Protein AF-A0A2I0NDR6-F1 (afdb_monomer)

Foldseek 3Di:
DWDDDDLFWTKDFADPVVLVVDDQQDKDAQDWDDDPPDIFTFIWHFHDDDDRMTITTGPGGDPVRSVVRVVSVVVVVVVVVVVVDD

Sequence (86 aa):
KVTDISMGGVAGAFTASDMETLAEGQTLSNAQINLSSKNILADLSLVKKGGNIAAFSFTKIRETFKDSLAEYIYNKTQKINEVKTP

Radius of gyration: 13.93 Å; Cα contacts (8 Å, |Δi|>4): 134; chains: 1; bounding box: 40×30×33 Å

Solvent-accessible surface area (backbone atoms only — not comparable to full-atom values): 4951 Å² total; per-residue (Å²): 85,78,74,47,76,58,99,61,28,42,27,29,43,52,54,74,72,57,56,70,72,59,50,85,72,39,70,43,73,71,38,76,47,76,52,99,91,47,76,39,60,26,25,32,31,35,73,49,72,56,95,51,39,39,34,29,33,59,77,42,66,52,68,76,46,50,56,54,47,51,53,49,52,51,54,55,53,50,55,55,51,64,73,66,60,130

Secondary structure (DSSP, 8-state):
-EEEE-SSEEEEE--HHHHHH--TT-EEEEEEEEETTEEEEEEEEEEEEETTEEEE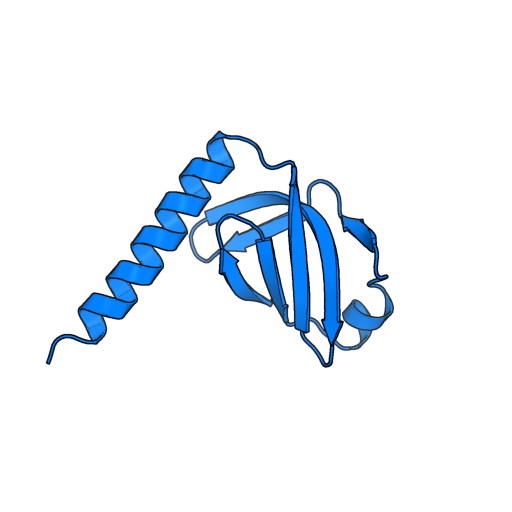EEEEE-HHHHHHHHHHHHHHHHHHHHTT--

pLDDT: mean 89.72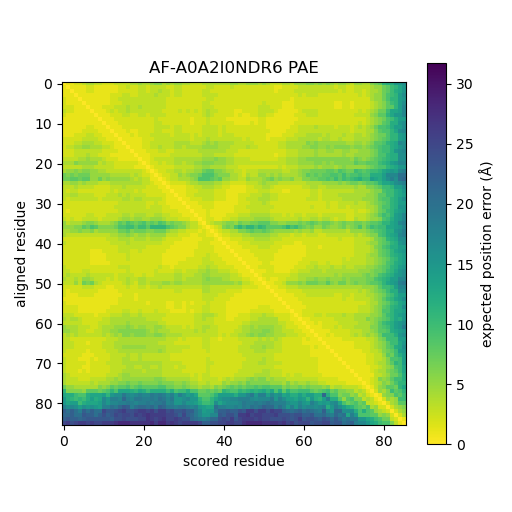, std 10.92, range [43.28, 97.25]

Mean predicted aligned error: 4.93 Å

Nearest PDB structures (foldseek):
  5y4r-assembly1_D  TM=8.258E-01  e=4.343E-03  Pseudomonas aeruginosa PAO1
  9fnn-assembly1_A  TM=7.215E-01  e=2.846E-02  Escherichia coli
  4i86-assembly2_B  TM=6.043E-01  e=2.359E-02  Komagataeibacter xylinus
  1ywu-assembly1_A  TM=6.864E-01  e=7.286E-02  Pseudomonas aeruginosa PAO1
  4xd7-assembly1_D  TM=6.036E-01  e=7.883E-01  Bacillus sp. PS3

Structure (mmCIF, N/CA/C/O backbone):
data_AF-A0A2I0NDR6-F1
#
_entry.id   AF-A0A2I0NDR6-F1
#
loop_
_atom_site.group_PDB
_atom_site.id
_atom_site.type_symbol
_atom_site.label_atom_id
_atom_site.label_alt_id
_atom_site.label_comp_id
_atom_site.label_asym_id
_atom_site.label_entity_id
_atom_site.label_seq_id
_atom_site.pdbx_PDB_ins_code
_atom_site.Cartn_x
_atom_site.Cartn_y
_atom_site.Cartn_z
_atom_site.occupancy
_atom_site.B_iso_or_equiv
_atom_site.auth_seq_id
_atom_site.auth_comp_id
_atom_site.auth_asym_id
_atom_site.auth_atom_id
_atom_site.pdbx_PDB_model_num
ATOM 1 N N . LYS A 1 1 ? 4.572 2.062 8.351 1.00 91.12 1 LYS A N 1
A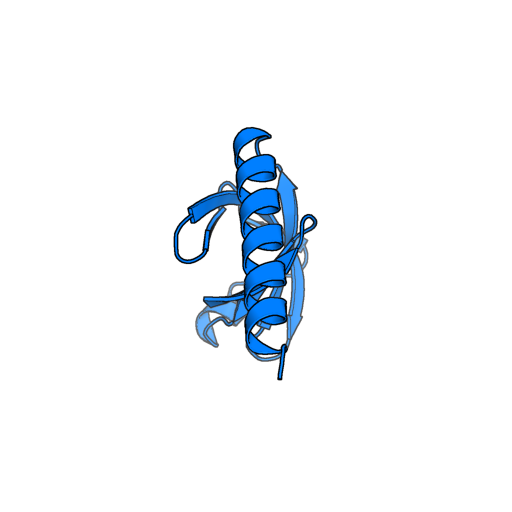TOM 2 C CA . LYS A 1 1 ? 5.742 1.258 7.889 1.00 91.12 1 LYS A CA 1
ATOM 3 C C . LYS A 1 1 ? 5.242 -0.019 7.222 1.00 91.12 1 LYS A C 1
ATOM 5 O O . LYS A 1 1 ? 4.479 -0.716 7.866 1.00 91.12 1 LYS A O 1
ATOM 10 N N . VAL A 1 2 ? 5.651 -0.347 5.993 1.00 94.69 2 VAL A N 1
ATOM 11 C CA . VAL A 1 2 ? 5.246 -1.613 5.342 1.00 94.69 2 VAL A CA 1
ATOM 12 C C . VAL A 1 2 ? 5.875 -2.805 6.072 1.00 94.69 2 VAL A C 1
ATOM 14 O O . VAL A 1 2 ? 7.083 -2.802 6.319 1.00 94.69 2 VAL A O 1
ATOM 17 N N . THR A 1 3 ? 5.062 -3.794 6.438 1.00 94.50 3 THR A N 1
ATOM 18 C CA . THR A 1 3 ? 5.499 -5.031 7.108 1.00 94.50 3 THR A CA 1
ATOM 19 C C . THR A 1 3 ? 5.459 -6.223 6.169 1.00 94.50 3 THR A C 1
ATOM 21 O O . THR A 1 3 ? 6.371 -7.044 6.204 1.00 94.50 3 THR A O 1
ATOM 24 N N . ASP A 1 4 ? 4.458 -6.279 5.294 1.00 93.69 4 ASP A N 1
ATOM 25 C CA . ASP A 1 4 ? 4.334 -7.305 4.267 1.00 93.69 4 ASP A CA 1
ATOM 26 C C . ASP A 1 4 ? 3.673 -6.741 3.006 1.00 93.69 4 ASP A C 1
ATOM 28 O O . ASP A 1 4 ? 2.945 -5.746 3.070 1.00 93.69 4 ASP A O 1
ATOM 32 N N . ILE A 1 5 ? 3.960 -7.340 1.851 1.00 95.12 5 ILE A N 1
ATOM 33 C CA . ILE A 1 5 ? 3.380 -6.917 0.578 1.00 95.12 5 ILE A CA 1
ATOM 34 C C . ILE A 1 5 ? 3.301 -8.077 -0.411 1.00 95.12 5 ILE A C 1
ATOM 36 O O . ILE A 1 5 ? 4.228 -8.875 -0.538 1.00 95.12 5 ILE A O 1
ATOM 40 N N . SER A 1 6 ? 2.199 -8.120 -1.153 1.00 95.25 6 SER A N 1
ATOM 41 C CA . SER A 1 6 ? 1.936 -9.083 -2.219 1.00 95.25 6 SER A CA 1
ATOM 42 C C . SER A 1 6 ? 1.380 -8.368 -3.450 1.00 95.25 6 SER A C 1
ATOM 44 O O . SER A 1 6 ? 1.164 -7.160 -3.428 1.00 95.25 6 SER A O 1
ATOM 46 N N . MET A 1 7 ? 1.085 -9.110 -4.518 1.00 95.00 7 MET A N 1
ATOM 47 C CA . MET A 1 7 ? 0.397 -8.552 -5.690 1.00 95.00 7 MET A CA 1
ATOM 48 C C . MET A 1 7 ? -1.048 -8.116 -5.401 1.00 95.00 7 MET A C 1
ATOM 50 O O . MET A 1 7 ? -1.598 -7.323 -6.160 1.00 95.00 7 MET A O 1
ATOM 54 N N . GLY A 1 8 ? -1.671 -8.630 -4.334 1.00 95.62 8 GLY A N 1
ATOM 55 C CA . GLY A 1 8 ? -3.068 -8.339 -3.988 1.00 95.62 8 GLY A CA 1
ATOM 56 C C . GLY A 1 8 ? -3.249 -7.235 -2.946 1.00 95.62 8 GLY A C 1
ATOM 57 O O . GLY A 1 8 ? -4.353 -6.713 -2.790 1.00 95.62 8 GLY A O 1
ATOM 58 N N . GLY A 1 9 ? -2.193 -6.862 -2.223 1.00 96.44 9 GLY A N 1
ATOM 59 C CA . GLY A 1 9 ? -2.319 -5.897 -1.141 1.00 96.44 9 GLY A CA 1
ATOM 60 C C . GLY A 1 9 ? -1.053 -5.699 -0.325 1.00 96.44 9 GLY A C 1
ATOM 61 O O . GLY A 1 9 ? 0.005 -6.266 -0.610 1.00 96.44 9 GLY A O 1
ATOM 62 N N . VAL A 1 10 ? -1.188 -4.890 0.719 1.00 96.88 10 VAL A N 1
ATOM 63 C CA . VAL A 1 10 ? -0.096 -4.475 1.597 1.00 96.88 10 VAL A CA 1
ATOM 64 C C . VAL A 1 10 ? -0.547 -4.499 3.052 1.00 96.88 10 VAL A C 1
ATOM 66 O O . VAL A 1 10 ? -1.663 -4.098 3.382 1.00 96.88 10 VAL A O 1
ATOM 69 N N . ALA A 1 11 ? 0.343 -4.942 3.934 1.00 96.94 11 ALA A N 1
ATOM 70 C CA . ALA A 1 11 ? 0.197 -4.783 5.370 1.00 96.94 11 ALA A CA 1
ATOM 71 C C . ALA A 1 11 ? 1.188 -3.733 5.876 1.00 96.94 11 ALA A C 1
ATOM 73 O O . ALA A 1 11 ? 2.349 -3.671 5.449 1.00 96.94 11 ALA A O 1
ATOM 74 N N . GLY A 1 12 ? 0.724 -2.899 6.798 1.00 96.25 12 GLY A N 1
ATOM 75 C CA . GLY A 1 12 ? 1.533 -1.861 7.410 1.00 96.25 12 GLY A CA 1
ATOM 76 C C . GLY A 1 12 ? 1.367 -1.818 8.918 1.00 96.25 12 GLY A C 1
ATOM 77 O O . GLY A 1 12 ? 0.287 -2.069 9.443 1.00 96.25 12 GLY A O 1
ATOM 78 N N . ALA A 1 13 ? 2.451 -1.457 9.596 1.00 96.19 13 ALA A N 1
ATOM 79 C CA . ALA A 1 13 ? 2.437 -1.018 10.978 1.00 96.19 13 ALA A CA 1
ATOM 80 C C . ALA A 1 13 ? 2.153 0.486 11.061 1.00 96.19 13 ALA A C 1
ATOM 82 O O . ALA A 1 13 ? 2.777 1.276 10.335 1.00 96.19 13 ALA A O 1
ATOM 83 N N . PHE A 1 14 ? 1.260 0.849 11.972 1.00 95.31 14 PHE A N 1
ATOM 84 C CA . PHE A 1 14 ? 0.742 2.196 12.200 1.00 95.31 14 PHE A CA 1
ATOM 85 C C . PHE A 1 14 ? 0.887 2.588 13.673 1.00 95.31 14 PHE A C 1
ATOM 87 O O . PHE A 1 14 ? 1.089 1.728 14.537 1.00 95.31 14 PHE A O 1
ATOM 94 N N . THR A 1 15 ? 0.815 3.887 13.964 1.00 95.94 15 THR A N 1
ATOM 95 C CA . THR A 1 15 ? 0.739 4.359 15.354 1.00 95.94 15 THR A CA 1
ATOM 96 C C . THR A 1 15 ? -0.656 4.107 15.930 1.00 95.94 15 THR A C 1
ATOM 98 O O . THR A 1 15 ? -1.607 3.881 15.183 1.00 95.94 15 THR A O 1
ATOM 101 N N . ALA A 1 16 ? -0.800 4.151 17.259 1.00 93.44 16 ALA A N 1
ATOM 102 C CA . ALA A 1 16 ? -2.110 4.008 17.897 1.00 93.44 16 ALA A CA 1
ATOM 103 C C . ALA A 1 16 ? -3.112 5.059 17.381 1.00 93.44 16 ALA A C 1
ATOM 105 O O . ALA A 1 16 ? -4.228 4.707 17.014 1.00 93.44 16 ALA A O 1
ATOM 106 N N . SER A 1 17 ? -2.676 6.315 17.248 1.00 93.25 17 SER A N 1
ATOM 107 C CA . SER A 1 17 ? -3.506 7.409 16.734 1.00 93.25 17 SER A CA 1
ATOM 108 C C . SER A 1 17 ? -3.937 7.189 15.282 1.00 93.25 17 SER A C 1
ATOM 110 O O . SER A 1 17 ? -5.101 7.389 14.953 1.00 93.25 17 SER A O 1
ATOM 112 N N . ASP A 1 18 ? -3.046 6.705 14.412 1.00 92.50 18 ASP A N 1
ATOM 113 C CA . ASP A 1 18 ? -3.423 6.382 13.027 1.00 92.50 18 ASP A CA 1
ATOM 114 C C . ASP A 1 18 ? -4.481 5.265 12.988 1.00 92.50 18 ASP A C 1
ATOM 116 O O . ASP A 1 18 ? -5.439 5.323 12.217 1.00 92.50 18 ASP A O 1
ATOM 120 N N . MET A 1 19 ? -4.338 4.253 13.850 1.00 93.31 19 MET A N 1
ATOM 121 C CA . MET A 1 19 ? -5.244 3.100 13.913 1.00 93.31 19 MET A CA 1
ATOM 122 C C . MET A 1 19 ? -6.665 3.460 14.363 1.00 93.31 19 MET A C 1
ATOM 124 O O . MET A 1 19 ? -7.617 2.769 13.976 1.00 93.31 19 MET A O 1
ATOM 128 N N . GLU A 1 20 ? -6.822 4.521 15.155 1.00 91.50 20 GLU A N 1
ATOM 129 C CA . GLU A 1 20 ? -8.128 5.067 15.547 1.00 91.50 20 GLU A CA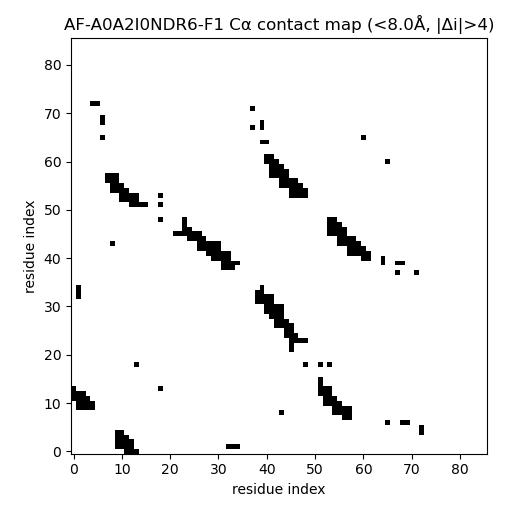 1
ATOM 130 C C . GLU A 1 20 ? -8.858 5.694 14.355 1.00 91.50 20 GLU A C 1
ATOM 132 O O . GLU A 1 20 ? -10.075 5.564 14.242 1.00 91.50 20 GLU A O 1
ATOM 137 N N . THR A 1 21 ? -8.116 6.301 13.424 1.00 90.62 21 THR A N 1
ATOM 138 C CA . THR A 1 21 ? -8.689 6.945 12.229 1.00 90.62 21 THR A CA 1
ATOM 139 C C . THR A 1 21 ? -9.043 5.969 11.107 1.00 90.62 21 THR A C 1
ATOM 141 O O . THR A 1 21 ? -9.819 6.311 10.217 1.00 90.62 21 THR A O 1
ATOM 144 N N . LEU A 1 22 ? -8.494 4.750 11.141 1.00 92.00 22 LEU A N 1
ATOM 145 C CA . LEU A 1 22 ? -8.762 3.714 10.146 1.00 92.00 22 LEU A CA 1
ATOM 146 C C . LEU A 1 22 ? -10.087 3.001 10.435 1.00 92.00 22 LEU A C 1
ATOM 148 O O . LEU A 1 22 ? -10.228 2.329 11.463 1.00 92.00 22 LEU A O 1
ATOM 152 N N . ALA A 1 23 ? -11.029 3.081 9.499 1.00 88.88 23 ALA A N 1
ATOM 153 C CA . ALA A 1 23 ? -12.317 2.392 9.572 1.00 88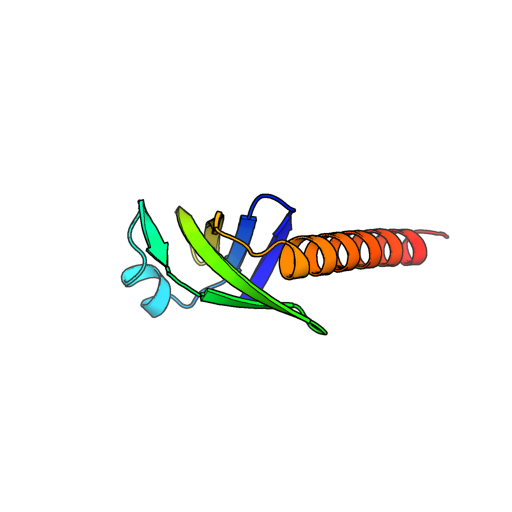.88 23 ALA A CA 1
ATOM 154 C C . ALA A 1 23 ? -12.361 1.167 8.644 1.00 88.88 23 ALA A C 1
ATOM 156 O O . ALA A 1 23 ? -11.851 1.198 7.524 1.00 88.88 23 ALA A O 1
ATOM 157 N N . GLU A 1 24 ? -12.973 0.068 9.094 1.00 81.19 24 GLU A N 1
ATOM 158 C CA . GLU A 1 24 ? -13.180 -1.107 8.234 1.00 81.19 24 GLU A CA 1
ATOM 159 C C . GLU A 1 24 ? -14.055 -0.743 7.029 1.00 81.19 24 GLU A C 1
ATOM 161 O O . GLU A 1 24 ? -15.028 -0.003 7.156 1.00 81.19 24 GLU A O 1
ATOM 166 N N . GLY A 1 25 ? -13.665 -1.210 5.839 1.00 80.94 25 GLY A N 1
ATOM 167 C CA . GLY A 1 25 ? -14.306 -0.826 4.577 1.00 80.94 25 GLY A CA 1
ATOM 168 C C . GLY A 1 25 ? -13.909 0.557 4.041 1.00 80.94 25 GLY A C 1
ATOM 169 O O . GLY A 1 25 ? -14.330 0.928 2.945 1.00 80.94 25 GLY A O 1
ATOM 170 N N . GLN A 1 26 ? -13.074 1.320 4.756 1.00 91.50 26 GLN A N 1
ATOM 171 C CA . GLN A 1 26 ? -12.539 2.583 4.252 1.00 91.50 26 GLN A CA 1
ATOM 172 C C . GLN A 1 26 ? -11.668 2.348 3.018 1.00 91.50 26 GLN A C 1
ATOM 174 O O . GLN A 1 26 ? -10.782 1.490 3.018 1.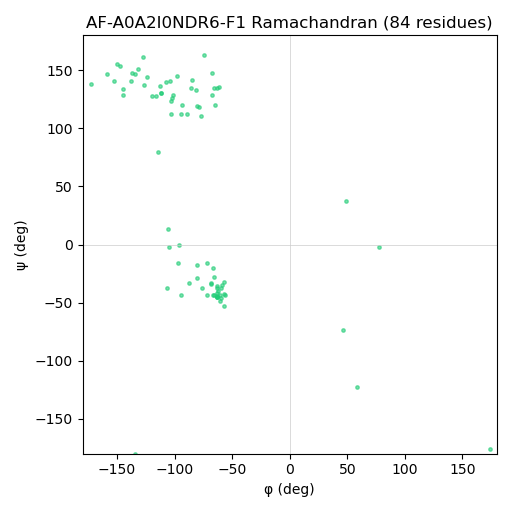00 91.50 26 GLN A O 1
ATOM 179 N N . THR A 1 27 ? -11.878 3.178 1.995 1.00 94.75 27 THR A N 1
ATOM 180 C CA . THR A 1 27 ? -10.996 3.253 0.830 1.00 94.75 27 THR A CA 1
ATOM 181 C C . THR A 1 27 ? -10.110 4.493 0.913 1.00 94.75 27 THR A C 1
ATOM 183 O O . THR A 1 27 ? -10.601 5.616 1.005 1.00 94.75 27 THR A O 1
ATOM 186 N N . LEU A 1 28 ? -8.796 4.294 0.855 1.00 94.00 28 LEU A N 1
ATOM 187 C CA . LEU A 1 28 ? -7.793 5.344 0.724 1.00 94.00 28 LEU A CA 1
ATOM 188 C C . LEU A 1 28 ? -7.461 5.501 -0.759 1.00 94.00 28 LEU A C 1
ATOM 190 O O . LEU A 1 28 ? -6.900 4.592 -1.366 1.00 94.00 28 LEU A O 1
ATOM 194 N N . SER A 1 29 ? -7.827 6.635 -1.352 1.00 95.31 29 SER A N 1
ATOM 195 C CA . SER A 1 29 ? -7.575 6.898 -2.775 1.00 95.31 29 SER A CA 1
ATOM 196 C C . SER A 1 29 ? -6.171 7.458 -3.001 1.00 95.31 29 SER A C 1
ATOM 198 O O . SER A 1 29 ? -5.714 8.296 -2.224 1.00 95.31 29 SER A O 1
ATOM 200 N N . ASN A 1 30 ? -5.513 7.038 -4.085 1.00 93.75 30 ASN A N 1
ATOM 201 C CA . ASN A 1 30 ? -4.157 7.444 -4.472 1.00 93.75 30 ASN A CA 1
ATOM 202 C C . ASN A 1 30 ? -3.137 7.354 -3.321 1.00 93.75 30 ASN A C 1
ATOM 204 O O . ASN A 1 30 ? -2.255 8.205 -3.186 1.00 93.75 30 ASN A O 1
ATOM 208 N N . ALA A 1 31 ? -3.257 6.327 -2.482 1.00 94.75 31 ALA A N 1
ATOM 209 C CA . ALA A 1 31 ? -2.331 6.108 -1.390 1.00 94.75 31 ALA A CA 1
ATOM 210 C C . ALA A 1 31 ? -0.939 5.777 -1.940 1.00 94.75 31 ALA A C 1
ATOM 212 O O . ALA A 1 31 ? -0.780 4.953 -2.847 1.00 94.75 31 ALA A O 1
ATOM 213 N N . GLN A 1 32 ? 0.076 6.413 -1.359 1.00 94.88 32 GLN A N 1
ATOM 214 C CA . GLN A 1 32 ? 1.468 6.166 -1.698 1.00 94.88 32 GLN A CA 1
ATOM 215 C C . GLN A 1 32 ? 2.074 5.118 -0.768 1.00 94.88 32 GLN A C 1
ATOM 217 O O . GLN A 1 32 ? 2.170 5.307 0.444 1.00 94.88 32 GLN A O 1
ATOM 222 N N . ILE A 1 33 ? 2.538 4.021 -1.358 1.00 94.81 33 ILE A N 1
ATOM 223 C CA . ILE A 1 33 ? 3.243 2.948 -0.667 1.00 94.81 33 ILE A CA 1
ATOM 224 C C . ILE A 1 33 ? 4.729 3.089 -0.985 1.00 94.81 33 ILE A C 1
ATOM 226 O O . ILE A 1 33 ? 5.160 2.882 -2.121 1.00 94.81 33 ILE A O 1
ATOM 230 N N . ASN A 1 34 ? 5.513 3.440 0.031 1.00 93.44 34 ASN A N 1
ATOM 231 C CA . ASN A 1 34 ? 6.961 3.590 -0.087 1.00 93.44 34 ASN A CA 1
ATOM 232 C C . ASN A 1 34 ? 7.650 2.247 0.202 1.00 93.44 34 ASN A C 1
ATOM 234 O O . ASN A 1 34 ? 7.634 1.755 1.334 1.00 93.44 34 ASN A O 1
ATOM 238 N N . LEU A 1 35 ? 8.261 1.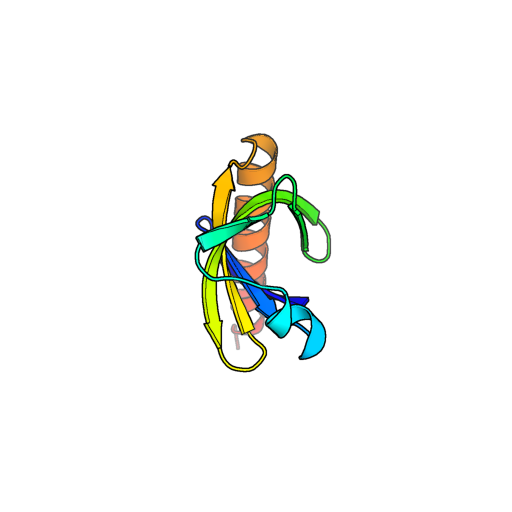662 -0.826 1.00 89.75 35 LEU A N 1
ATOM 239 C CA . LEU A 1 35 ? 8.944 0.370 -0.819 1.00 89.75 35 LEU A CA 1
ATOM 240 C C . LEU A 1 35 ? 10.439 0.561 -1.075 1.00 89.75 35 LEU A C 1
ATOM 242 O O . LEU A 1 35 ? 10.882 0.332 -2.189 1.00 89.75 35 LEU A O 1
ATOM 246 N N . SER A 1 36 ? 11.224 0.945 -0.065 1.00 82.62 36 SER A N 1
ATOM 247 C CA . SER A 1 36 ? 12.696 1.117 -0.109 1.00 82.62 36 SER A CA 1
ATOM 248 C C . SER A 1 36 ? 13.258 1.889 -1.323 1.00 82.62 36 SER A C 1
ATOM 250 O O . SER A 1 36 ? 13.691 3.021 -1.161 1.00 82.62 36 SER A O 1
ATOM 252 N N . SER A 1 37 ? 13.281 1.290 -2.515 1.00 81.31 37 SER A N 1
ATOM 253 C CA . SER A 1 37 ? 13.721 1.870 -3.789 1.00 81.31 37 SER A CA 1
ATOM 254 C C . SER A 1 37 ? 12.589 2.250 -4.758 1.00 81.31 37 SER A C 1
ATOM 256 O O . SER A 1 37 ? 12.876 2.743 -5.848 1.00 81.31 37 SER A O 1
ATOM 258 N N . LYS A 1 38 ? 11.316 2.008 -4.419 1.00 86.94 38 LYS A N 1
ATOM 259 C CA . LYS A 1 38 ? 10.162 2.260 -5.297 1.00 86.94 38 LYS A CA 1
ATOM 260 C C . LYS A 1 38 ? 9.001 2.895 -4.537 1.00 86.94 38 LYS A C 1
ATOM 262 O O . LYS A 1 38 ? 8.757 2.561 -3.383 1.00 86.94 38 LYS A O 1
ATOM 267 N N . ASN A 1 39 ? 8.238 3.743 -5.222 1.00 91.81 39 ASN A N 1
ATOM 268 C CA . ASN A 1 39 ? 6.979 4.289 -4.721 1.00 91.81 39 ASN A CA 1
ATOM 269 C C . ASN A 1 39 ? 5.843 3.800 -5.617 1.00 91.81 39 ASN A C 1
ATOM 271 O O . ASN A 1 39 ? 5.909 3.944 -6.838 1.00 91.81 39 ASN A O 1
ATOM 275 N N . ILE A 1 40 ? 4.816 3.218 -5.007 1.00 93.69 40 ILE A N 1
ATOM 276 C CA . ILE A 1 40 ? 3.636 2.693 -5.694 1.00 93.69 40 ILE A CA 1
ATOM 277 C C . ILE A 1 40 ? 2.436 3.556 -5.318 1.00 93.69 40 ILE A C 1
ATOM 279 O O . ILE A 1 40 ? 2.211 3.798 -4.135 1.00 93.69 40 ILE A O 1
ATOM 283 N N . LEU A 1 41 ? 1.666 4.005 -6.311 1.00 95.19 41 LEU A N 1
ATOM 284 C CA . LEU A 1 41 ? 0.377 4.660 -6.082 1.00 95.19 41 LEU A CA 1
ATOM 285 C C . LEU A 1 41 ? -0.758 3.678 -6.367 1.00 95.19 41 LEU A C 1
ATOM 287 O O . LEU A 1 41 ? -0.826 3.105 -7.461 1.00 95.19 41 LEU A O 1
ATOM 291 N N . ALA A 1 42 ? -1.648 3.509 -5.394 1.00 96.50 42 ALA A N 1
ATOM 292 C CA . ALA A 1 42 ? -2.812 2.641 -5.508 1.00 96.50 42 ALA A CA 1
ATOM 293 C C . ALA A 1 42 ? -3.978 3.146 -4.650 1.00 96.50 42 ALA A C 1
ATOM 295 O O . ALA A 1 42 ? -3.777 3.807 -3.633 1.00 96.50 42 ALA A O 1
ATOM 296 N N . ASP A 1 43 ? -5.193 2.781 -5.040 1.00 96.56 43 ASP A N 1
ATOM 297 C CA . ASP A 1 43 ? -6.347 2.856 -4.154 1.00 96.56 43 ASP A CA 1
ATOM 298 C C . ASP A 1 43 ? -6.343 1.610 -3.257 1.00 96.56 43 ASP A C 1
ATOM 300 O O . ASP A 1 43 ? -6.135 0.484 -3.728 1.00 96.56 43 ASP A O 1
ATOM 304 N N . LEU A 1 44 ? -6.535 1.822 -1.956 1.00 96.56 44 LEU A N 1
ATOM 305 C CA . LEU A 1 44 ? -6.443 0.799 -0.919 1.00 96.56 44 LEU A CA 1
ATOM 306 C C . LEU A 1 44 ? -7.768 0.659 -0.194 1.00 96.56 44 LEU A C 1
ATOM 308 O O . LEU A 1 44 ? -8.251 1.646 0.343 1.00 96.56 44 LEU A O 1
ATOM 312 N N . SER A 1 45 ? -8.310 -0.549 -0.085 1.00 96.88 45 SER A N 1
ATOM 313 C CA . SER A 1 45 ? -9.425 -0.816 0.830 1.00 96.88 45 SER A CA 1
ATOM 314 C C . SER A 1 45 ? -8.912 -1.506 2.082 1.00 96.88 45 SER A C 1
ATOM 316 O O . SER A 1 45 ? -8.227 -2.530 1.976 1.00 96.88 45 SER A O 1
ATOM 318 N N . LEU A 1 46 ? -9.259 -0.983 3.261 1.00 96.38 46 LEU A N 1
ATOM 319 C CA . LEU A 1 46 ? -8.955 -1.650 4.524 1.00 96.38 46 LEU A CA 1
ATOM 320 C C . LEU A 1 46 ? -9.732 -2.968 4.593 1.00 96.38 46 LEU A C 1
ATOM 322 O O . LEU A 1 46 ? -10.960 -2.977 4.532 1.00 96.38 46 LEU A O 1
ATOM 326 N N . VAL A 1 47 ? -8.999 -4.074 4.714 1.00 95.06 47 VAL A N 1
ATOM 327 C CA . VAL A 1 47 ? -9.566 -5.427 4.820 1.00 95.06 47 VAL A CA 1
ATOM 328 C C . VAL A 1 47 ? -9.699 -5.827 6.280 1.00 95.06 47 VAL A C 1
ATOM 330 O O . VAL A 1 47 ? -10.698 -6.416 6.678 1.00 95.06 47 VAL A O 1
ATOM 333 N N . LYS A 1 48 ? -8.669 -5.534 7.078 1.00 94.44 48 LYS A N 1
ATOM 334 C CA . LYS A 1 48 ? -8.625 -5.882 8.497 1.00 94.44 48 LYS A CA 1
ATOM 335 C C . LYS A 1 48 ? -7.635 -4.990 9.226 1.00 94.44 48 LYS A C 1
ATOM 337 O O . LYS A 1 48 ? -6.581 -4.660 8.681 1.00 94.44 48 LYS A O 1
ATOM 342 N N . LYS A 1 49 ? -7.925 -4.674 10.483 1.00 94.50 49 LYS A N 1
ATOM 343 C CA . LYS A 1 49 ? -6.964 -4.055 11.398 1.00 94.50 49 LYS A CA 1
ATOM 344 C C . LYS A 1 49 ? -6.936 -4.786 12.740 1.00 94.50 49 LYS A C 1
ATOM 346 O O . LYS A 1 49 ? -7.927 -5.386 13.143 1.00 94.50 49 LYS A O 1
ATOM 351 N N . GLY A 1 50 ? -5.794 -4.771 13.417 1.00 92.62 50 GLY A N 1
ATOM 352 C CA . GLY A 1 50 ? -5.633 -5.400 14.725 1.00 92.62 50 GLY A CA 1
ATOM 353 C C . GLY A 1 50 ? -4.277 -5.085 15.348 1.00 92.62 50 GLY A C 1
ATOM 354 O O . GLY A 1 50 ? -3.253 -5.090 14.665 1.00 92.62 50 GLY A O 1
ATOM 355 N N . GLY A 1 51 ? -4.266 -4.800 16.652 1.00 93.38 51 GLY A N 1
ATOM 356 C CA . GLY A 1 51 ? -3.063 -4.315 17.330 1.00 93.38 51 GLY A CA 1
ATOM 357 C C . GLY A 1 51 ? -2.560 -3.025 16.679 1.00 93.38 51 GLY A C 1
ATOM 358 O O . GLY A 1 51 ? -3.310 -2.063 16.566 1.00 93.38 51 GLY A O 1
ATOM 359 N N . ASN A 1 52 ? -1.310 -3.023 16.217 1.00 95.75 52 ASN A N 1
ATOM 360 C CA . ASN A 1 52 ? -0.701 -1.922 15.465 1.00 95.75 52 ASN A CA 1
ATOM 361 C C . ASN A 1 52 ? -0.557 -2.213 13.960 1.00 95.75 52 ASN A C 1
ATOM 363 O O . ASN A 1 52 ? 0.176 -1.499 13.276 1.00 95.75 52 ASN A O 1
ATOM 367 N N . ILE A 1 53 ? -1.210 -3.263 13.449 1.00 96.81 53 ILE A N 1
ATOM 368 C CA . ILE A 1 53 ? -1.130 -3.684 12.047 1.00 96.81 53 ILE A CA 1
ATOM 369 C C . ILE A 1 53 ? -2.476 -3.478 11.353 1.00 96.81 53 ILE A C 1
ATOM 371 O O . ILE A 1 53 ? -3.529 -3.860 11.867 1.00 96.81 53 ILE A O 1
ATOM 375 N N . ALA A 1 54 ? -2.430 -2.939 10.140 1.00 96.62 54 ALA A N 1
ATOM 376 C CA . ALA A 1 54 ? -3.567 -2.869 9.235 1.00 96.62 54 ALA A CA 1
ATOM 377 C C . ALA A 1 54 ? -3.207 -3.481 7.877 1.00 96.62 54 ALA A C 1
ATOM 379 O O . ALA A 1 54 ? -2.109 -3.268 7.353 1.00 96.62 54 ALA A O 1
ATOM 380 N N . ALA A 1 55 ? -4.135 -4.262 7.330 1.00 96.69 55 ALA A N 1
ATOM 381 C CA . ALA A 1 55 ? -4.017 -4.944 6.053 1.00 96.69 55 ALA A CA 1
ATOM 382 C C . ALA A 1 55 ? -4.990 -4.335 5.044 1.00 96.69 55 ALA A C 1
ATOM 384 O O . ALA A 1 55 ? -6.189 -4.198 5.310 1.00 96.69 55 ALA A O 1
ATOM 385 N N . PHE A 1 56 ? -4.463 -4.009 3.870 1.00 97.25 56 PHE A N 1
ATOM 386 C CA . PHE A 1 56 ? -5.184 -3.356 2.792 1.00 97.25 56 PHE A CA 1
ATOM 387 C C . PHE A 1 56 ? -5.106 -4.187 1.516 1.00 97.25 56 PHE A C 1
ATOM 389 O O . PHE A 1 56 ? -4.068 -4.775 1.213 1.00 97.25 56 PHE A O 1
ATOM 396 N N . SER A 1 57 ? -6.190 -4.184 0.748 1.00 96.94 57 SER A N 1
ATOM 397 C CA . SER A 1 57 ? -6.232 -4.732 -0.611 1.00 96.94 57 SER A CA 1
ATOM 398 C C . SER A 1 57 ? -6.066 -3.615 -1.637 1.00 96.94 57 SER A C 1
ATOM 400 O O . SER A 1 57 ? -6.545 -2.500 -1.419 1.00 96.94 57 SER A O 1
ATOM 402 N N . PHE A 1 58 ? -5.398 -3.905 -2.756 1.00 96.75 58 PHE A N 1
ATOM 403 C CA . PHE A 1 58 ? -5.343 -2.981 -3.889 1.00 96.75 58 PHE A CA 1
ATOM 404 C C . PHE A 1 58 ? -6.667 -3.039 -4.652 1.00 96.75 58 PHE A C 1
ATOM 406 O O . PHE A 1 58 ? -6.958 -4.034 -5.314 1.00 96.75 58 PHE A O 1
ATOM 413 N N . THR A 1 59 ? -7.462 -1.973 -4.593 1.00 95.62 59 THR A N 1
ATOM 414 C CA . THR A 1 59 ? -8.704 -1.871 -5.377 1.00 95.62 59 THR A CA 1
ATOM 415 C C . THR A 1 59 ? -8.441 -1.297 -6.762 1.00 95.62 59 THR A C 1
ATOM 417 O O . THR A 1 59 ? -9.073 -1.700 -7.739 1.00 95.62 59 THR A O 1
ATOM 420 N N . LYS A 1 60 ? -7.456 -0.400 -6.875 1.00 95.56 60 LYS A N 1
ATOM 421 C CA . LYS A 1 60 ? -6.996 0.148 -8.150 1.00 95.56 60 LYS A CA 1
ATOM 422 C C . LYS A 1 60 ? -5.498 0.377 -8.118 1.00 95.56 60 LYS A C 1
ATOM 424 O O . LYS A 1 60 ? -4.978 1.045 -7.235 1.00 95.56 60 LYS A O 1
ATOM 429 N N . ILE A 1 61 ? -4.800 -0.130 -9.123 1.00 94.38 61 ILE A N 1
ATOM 430 C CA . ILE A 1 61 ? -3.368 0.096 -9.309 1.00 94.38 61 ILE A CA 1
ATOM 431 C C . ILE A 1 61 ? -3.088 0.172 -10.808 1.00 94.38 61 ILE A C 1
ATOM 433 O O . ILE A 1 61 ? -3.611 -0.631 -11.586 1.00 94.38 61 ILE A O 1
ATOM 437 N N . ARG A 1 62 ? -2.305 1.172 -11.224 1.00 90.75 62 ARG A N 1
ATOM 438 C CA . ARG A 1 62 ? -1.929 1.339 -12.638 1.00 90.75 62 ARG A CA 1
ATOM 439 C C . ARG A 1 62 ? -1.009 0.198 -13.066 1.00 90.75 62 ARG A C 1
ATOM 441 O O . ARG A 1 62 ? -0.204 -0.266 -12.265 1.00 90.75 62 ARG A O 1
ATOM 448 N N . GLU A 1 63 ? -1.089 -0.219 -14.325 1.00 89.94 63 GLU A N 1
ATOM 449 C CA . GLU A 1 63 ? -0.299 -1.346 -14.849 1.00 89.94 63 GLU A CA 1
ATOM 450 C C . GLU A 1 63 ? 1.208 -1.144 -14.675 1.00 89.94 63 GLU A C 1
ATOM 452 O O . GLU A 1 63 ? 1.883 -2.019 -14.146 1.00 89.94 63 GLU A O 1
ATOM 457 N N . THR A 1 64 ? 1.714 0.060 -14.945 1.00 90.88 64 THR A N 1
ATOM 458 C CA . THR A 1 64 ? 3.131 0.405 -14.732 1.00 90.88 64 THR A CA 1
ATOM 459 C C . THR A 1 64 ? 3.598 0.198 -13.286 1.00 90.88 64 THR A C 1
ATOM 461 O O . THR A 1 64 ? 4.751 -0.163 -13.029 1.00 90.88 64 THR A O 1
ATOM 464 N N . PHE A 1 65 ? 2.701 0.397 -12.317 1.00 93.31 65 PHE A N 1
ATOM 465 C CA . PHE A 1 65 ? 2.976 0.125 -10.912 1.00 93.31 65 PHE A CA 1
ATOM 466 C C . PHE A 1 65 ? 2.830 -1.358 -10.557 1.00 93.31 65 PHE A C 1
ATOM 468 O O . PHE A 1 65 ? 3.542 -1.816 -9.665 1.00 93.31 65 PHE A O 1
ATOM 475 N N . LYS A 1 66 ? 1.975 -2.124 -11.252 1.00 93.38 66 LYS A N 1
ATOM 476 C CA . LYS A 1 66 ? 1.899 -3.587 -11.091 1.00 93.38 66 LYS A CA 1
ATOM 477 C C . LYS A 1 66 ? 3.211 -4.251 -11.496 1.00 93.38 66 LYS A C 1
ATOM 479 O O . LYS A 1 66 ? 3.719 -5.063 -10.730 1.00 93.38 66 LYS A O 1
ATOM 484 N N . ASP A 1 67 ? 3.790 -3.854 -12.628 1.00 92.19 67 ASP A N 1
ATOM 485 C CA . ASP A 1 67 ? 5.073 -4.399 -13.093 1.00 92.19 67 ASP A CA 1
ATOM 486 C C . ASP A 1 67 ? 6.198 -4.058 -12.111 1.00 92.19 67 ASP A C 1
ATOM 488 O O . ASP A 1 67 ? 6.960 -4.923 -11.677 1.00 92.19 67 ASP A O 1
ATOM 492 N N . SER A 1 68 ? 6.231 -2.800 -11.662 1.00 91.94 68 SER A N 1
ATOM 493 C CA . SER A 1 68 ? 7.184 -2.332 -10.650 1.00 91.94 68 SER A CA 1
ATOM 494 C C . SER A 1 68 ? 7.064 -3.087 -9.321 1.00 91.94 68 SER A C 1
ATOM 496 O O . SER A 1 68 ? 8.073 -3.339 -8.656 1.00 91.94 68 SER A O 1
ATOM 498 N N . LEU A 1 69 ? 5.837 -3.431 -8.922 1.00 93.50 69 LEU A N 1
ATOM 499 C CA . LEU A 1 69 ? 5.548 -4.200 -7.718 1.00 93.50 69 LEU A CA 1
ATOM 500 C C . LEU A 1 69 ? 5.969 -5.667 -7.871 1.00 93.50 69 LEU A C 1
ATOM 502 O O . LEU A 1 69 ? 6.596 -6.211 -6.962 1.00 93.50 69 LEU A O 1
ATOM 506 N N . ALA A 1 70 ? 5.676 -6.287 -9.015 1.00 92.88 70 ALA A N 1
ATOM 507 C CA . ALA A 1 70 ? 6.079 -7.658 -9.312 1.00 92.88 70 ALA A CA 1
ATOM 508 C C . ALA A 1 70 ? 7.606 -7.803 -9.286 1.00 92.88 70 ALA A C 1
ATOM 510 O O . ALA A 1 70 ? 8.134 -8.694 -8.620 1.00 92.88 70 ALA A O 1
ATOM 511 N N . GLU A 1 71 ? 8.317 -6.872 -9.925 1.00 91.56 71 GLU A N 1
ATOM 512 C CA . GLU A 1 71 ? 9.779 -6.820 -9.912 1.00 91.56 71 GLU A CA 1
ATOM 513 C C . GLU A 1 71 ? 10.327 -6.659 -8.482 1.00 91.56 71 GLU A C 1
ATOM 515 O O . GLU A 1 71 ? 11.266 -7.351 -8.083 1.00 91.56 71 GLU A O 1
ATOM 520 N N . TYR A 1 72 ? 9.720 -5.781 -7.673 1.00 91.81 72 TYR A N 1
ATOM 521 C CA . TYR A 1 72 ? 10.105 -5.608 -6.270 1.00 91.81 72 TYR A CA 1
ATOM 522 C C . TYR A 1 72 ? 9.940 -6.901 -5.464 1.00 91.81 72 TYR A C 1
ATOM 524 O O . TYR A 1 72 ? 10.861 -7.294 -4.746 1.00 91.81 72 TYR A O 1
ATOM 532 N N . ILE A 1 73 ? 8.785 -7.562 -5.585 1.00 91.88 73 ILE A N 1
ATOM 533 C CA . ILE A 1 73 ? 8.489 -8.808 -4.867 1.00 91.88 73 ILE A CA 1
ATOM 534 C C . ILE A 1 73 ? 9.462 -9.905 -5.301 1.00 91.88 73 ILE A C 1
ATOM 536 O O . ILE A 1 73 ? 10.036 -10.577 -4.445 1.00 91.88 73 ILE A O 1
ATOM 540 N N . TYR A 1 74 ? 9.705 -10.044 -6.605 1.00 90.75 74 TYR A N 1
ATOM 541 C CA . TYR A 1 74 ? 10.667 -11.002 -7.144 1.00 90.75 74 TYR A CA 1
ATOM 542 C C . TYR A 1 74 ? 12.067 -10.787 -6.555 1.00 90.75 74 TYR A C 1
ATOM 544 O O . TYR A 1 74 ? 12.639 -11.700 -5.957 1.00 90.75 74 TYR A O 1
ATOM 552 N N . ASN A 1 75 ? 12.584 -9.557 -6.634 1.00 89.50 75 ASN A N 1
ATOM 553 C CA . ASN A 1 75 ? 13.914 -9.216 -6.130 1.00 89.50 75 ASN A CA 1
ATOM 554 C C . ASN A 1 75 ? 14.031 -9.403 -4.613 1.00 89.50 75 ASN A C 1
ATOM 556 O O . ASN A 1 75 ? 15.068 -9.846 -4.118 1.00 89.50 75 ASN A O 1
ATOM 560 N N . LYS A 1 76 ? 12.976 -9.079 -3.855 1.00 85.69 76 LYS A N 1
ATOM 561 C CA . LYS A 1 76 ? 12.951 -9.276 -2.402 1.00 85.69 76 LYS A CA 1
ATOM 562 C C . LYS A 1 76 ? 13.002 -10.763 -2.047 1.00 85.69 76 LYS A C 1
ATOM 564 O O . LYS A 1 76 ? 13.768 -11.135 -1.163 1.00 85.69 76 LYS A O 1
ATOM 569 N N . THR A 1 77 ? 12.247 -11.604 -2.752 1.00 84.06 77 THR A N 1
ATOM 570 C CA . THR A 1 77 ? 12.245 -13.059 -2.539 1.00 84.06 77 THR A CA 1
ATOM 571 C C . THR A 1 77 ? 13.581 -13.692 -2.924 1.00 84.06 77 THR A C 1
ATOM 573 O O . THR A 1 77 ? 14.111 -14.487 -2.151 1.00 84.06 77 THR A O 1
ATOM 576 N N . GLN A 1 78 ? 14.174 -13.304 -4.058 1.00 8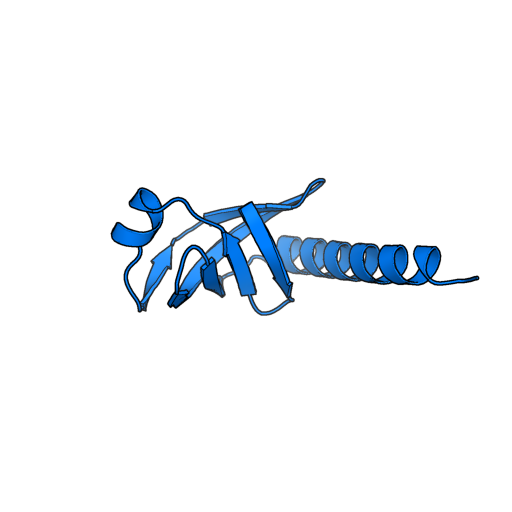1.38 78 GLN A N 1
ATOM 577 C CA . GLN A 1 78 ? 15.481 -13.829 -4.477 1.00 81.38 78 GLN A CA 1
ATOM 578 C C . GLN A 1 78 ? 16.598 -13.452 -3.498 1.00 81.38 78 GLN A C 1
ATOM 580 O O . GLN A 1 78 ? 17.344 -14.325 -3.066 1.00 81.38 78 GLN A O 1
ATOM 585 N N . LYS A 1 79 ? 16.651 -12.194 -3.037 1.00 72.12 79 LYS A N 1
ATOM 586 C CA . LYS A 1 79 ? 17.627 -11.770 -2.016 1.00 72.12 79 LYS A CA 1
ATOM 587 C C . LYS A 1 79 ? 17.505 -12.549 -0.707 1.00 72.12 79 LYS A C 1
ATOM 589 O O . LYS A 1 79 ? 18.504 -12.804 -0.046 1.00 72.12 79 LYS A O 1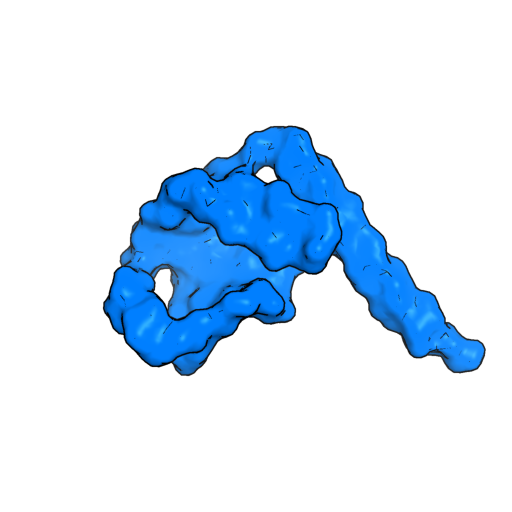
ATOM 594 N N . ILE A 1 80 ? 16.289 -12.929 -0.315 1.00 66.25 80 ILE A N 1
ATOM 595 C CA . ILE A 1 80 ? 16.074 -13.774 0.868 1.00 66.25 80 ILE A CA 1
ATOM 596 C C . ILE A 1 80 ? 16.617 -15.193 0.634 1.00 66.25 80 ILE A C 1
ATOM 598 O O . ILE A 1 80 ? 17.103 -15.812 1.579 1.00 66.25 80 ILE A O 1
ATOM 602 N N . ASN A 1 81 ? 16.552 -15.701 -0.597 1.00 62.25 81 ASN A N 1
ATOM 603 C CA . ASN A 1 81 ? 17.054 -17.028 -0.948 1.00 62.25 81 ASN A CA 1
ATOM 604 C C . ASN A 1 81 ? 18.587 -17.064 -1.057 1.00 62.25 81 ASN A C 1
ATOM 606 O O . ASN A 1 81 ? 19.186 -18.022 -0.585 1.00 62.25 81 ASN A O 1
ATOM 610 N N . GLU A 1 82 ? 19.224 -16.011 -1.577 1.00 60.53 82 GLU A N 1
ATOM 611 C CA . GLU A 1 82 ? 20.693 -15.911 -1.666 1.00 60.53 82 GLU A CA 1
ATOM 612 C C . GLU A 1 82 ? 21.372 -15.900 -0.285 1.00 60.53 82 GLU A C 1
ATOM 614 O O . GLU A 1 82 ? 22.420 -16.514 -0.101 1.00 60.53 82 GLU A O 1
ATOM 619 N N . VAL A 1 83 ? 20.747 -15.272 0.719 1.00 59.31 83 VAL A N 1
ATOM 620 C CA . VAL A 1 83 ? 21.247 -15.255 2.111 1.00 59.31 83 VAL A CA 1
ATOM 621 C C . VAL A 1 83 ? 21.081 -16.616 2.810 1.00 59.31 83 VAL A C 1
ATOM 623 O O . VAL A 1 83 ? 21.695 -16.858 3.846 1.00 59.31 83 VAL A O 1
ATOM 626 N N . LYS A 1 84 ? 20.252 -17.517 2.269 1.00 53.62 84 LYS A N 1
ATOM 627 C CA . LYS A 1 84 ? 19.971 -18.841 2.850 1.00 53.62 84 LYS A CA 1
ATOM 628 C C . LYS A 1 84 ? 20.808 -19.976 2.255 1.00 53.62 84 LYS A C 1
ATOM 630 O O . LYS A 1 84 ? 20.636 -21.117 2.680 1.00 53.62 84 LYS A O 1
ATOM 635 N N . THR A 1 85 ? 21.686 -19.691 1.298 1.00 43.28 85 THR A N 1
ATOM 636 C CA . THR A 1 85 ? 22.646 -20.670 0.774 1.00 43.28 85 THR A CA 1
ATOM 637 C C . THR A 1 85 ? 23.830 -20.801 1.751 1.00 43.28 85 THR A C 1
ATOM 639 O O . THR A 1 85 ? 24.465 -19.780 2.015 1.00 43.28 85 THR A O 1
ATOM 642 N N . PRO A 1 86 ? 24.082 -21.991 2.337 1.00 52.44 86 PRO A N 1
ATOM 643 C CA . PRO A 1 86 ? 25.186 -22.230 3.272 1.00 52.44 86 PRO A CA 1
ATOM 644 C C . PRO A 1 86 ? 26.567 -22.196 2.608 1.00 52.44 86 PRO A C 1
ATOM 646 O O . PRO A 1 86 ? 26.653 -22.495 1.394 1.00 52.44 86 PRO A O 1
#